Protein AF-A0A2K9P173-F1 (afdb_monomer)

Organism: NCBI:txid1981510

Secondary structure (DSSP, 8-state):
-HHHHHHHHHTTTSSPEEEEEE-GGGS-HHHHHHHHHHHHHHHHHHHH-TTEEEEEE-

Foldseek 3Di:
DVVVLVVLLVCLPDAQEEAEAEDLVVDDPVVVVVVVVVVVSVVVSCVNRVSYHYHYDD

Solvent-accessible surface area (backbon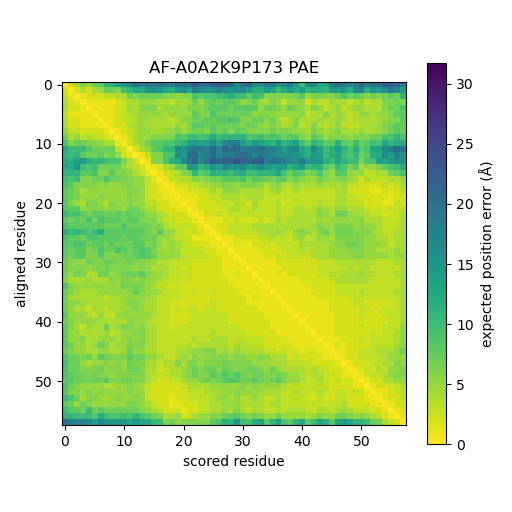e atoms only — not comparable to full-atom values): 3564 Å² total; per-residue (Å²): 112,68,72,60,51,54,55,59,59,71,48,74,82,59,78,74,41,81,48,78,46,70,56,61,90,78,44,58,66,73,56,36,63,51,46,53,61,52,50,52,53,52,55,55,44,34,74,79,39,70,55,46,42,81,45,80,47,130

Radius of gyration: 12.04 Å; Cα contacts (8 Å, |Δi|>4): 51; chains: 1; bounding box: 27×22×28 Å

Nearest PDB structures (foldseek):
  1x1y-assembly3_F  TM=7.796E-01  e=7.275E-01  Bacillus amyloliquefaciens
  1x1w-assembly3_F  TM=6.699E-01  e=7.798E-01  Bacillus amyloliquefaciens
  1x1x-assembly3_F  TM=6.702E-01  e=8.959E-01  Bacillus amyloliquefaciens

pLDDT: mean 83.61, std 7.97, range [60.78, 94.19]

InterPro domains:
  IPR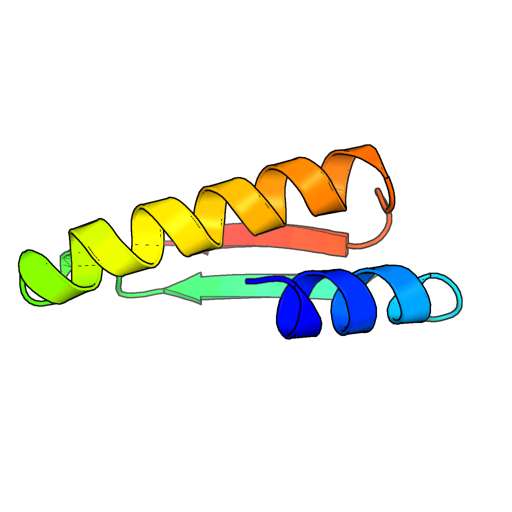035905 Barstar-like superfamily [G3DSA:3.30.370.10] (1-57)
  IPR035905 Barstar-like superfamily [SSF52038] (1-54)

Mean predicted aligned error: 5.28 Å

Structure (mmCIF, N/CA/C/O backbone):
data_AF-A0A2K9P173-F1
#
_entry.id   AF-A0A2K9P173-F1
#
loop_
_atom_site.group_PDB
_atom_site.id
_atom_site.type_symbol
_atom_site.label_atom_id
_atom_site.label_alt_id
_atom_site.label_comp_id
_atom_site.label_asym_id
_atom_site.label_entity_id
_atom_site.label_seq_id
_atom_site.pdbx_PDB_ins_code
_atom_site.Cartn_x
_atom_site.Cartn_y
_atom_site.Cartn_z
_atom_site.occupancy
_atom_site.B_iso_or_equiv
_atom_site.auth_seq_id
_atom_site.auth_comp_id
_atom_site.auth_asym_id
_atom_site.auth_atom_id
_atom_site.pdbx_PDB_model_num
ATOM 1 N N . MET A 1 1 ? -0.270 11.217 0.383 1.00 60.78 1 MET A N 1
ATOM 2 C CA . MET A 1 1 ? -0.647 10.431 -0.811 1.00 60.78 1 MET A CA 1
ATOM 3 C C . MET A 1 1 ? 0.448 10.476 -1.870 1.00 60.78 1 MET A C 1
ATOM 5 O O . MET A 1 1 ? 0.981 9.416 -2.142 1.00 60.78 1 MET A O 1
ATOM 9 N N . ASN A 1 2 ? 0.896 11.646 -2.346 1.00 73.12 2 ASN A N 1
ATOM 10 C CA . ASN A 1 2 ? 1.914 11.722 -3.417 1.00 73.12 2 ASN A CA 1
ATOM 11 C C . ASN A 1 2 ? 3.248 11.009 -3.110 1.00 73.12 2 ASN A C 1
ATOM 13 O O . ASN A 1 2 ? 3.710 10.233 -3.926 1.00 73.12 2 ASN A O 1
ATOM 17 N N . ALA A 1 3 ? 3.815 11.150 -1.906 1.00 81.69 3 ALA A N 1
ATOM 18 C CA . ALA A 1 3 ? 5.104 10.509 -1.596 1.00 81.69 3 ALA A CA 1
ATOM 19 C C . ALA A 1 3 ? 5.071 8.962 -1.582 1.00 81.69 3 ALA A C 1
ATOM 21 O O . ALA A 1 3 ? 6.090 8.326 -1.829 1.00 81.69 3 ALA A O 1
ATOM 22 N N . LEU A 1 4 ? 3.918 8.350 -1.279 1.00 80.12 4 LEU A N 1
ATOM 23 C CA . LEU A 1 4 ? 3.760 6.889 -1.315 1.00 80.12 4 LEU A CA 1
ATOM 24 C C . LEU A 1 4 ? 3.665 6.392 -2.759 1.00 80.12 4 LEU A C 1
ATOM 26 O O . LEU A 1 4 ? 4.263 5.378 -3.103 1.00 80.12 4 LEU A O 1
ATOM 30 N N . TRP A 1 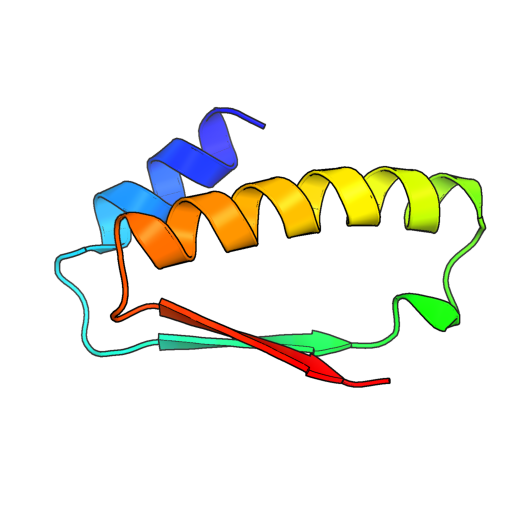5 ? 2.936 7.140 -3.587 1.00 78.06 5 TRP A N 1
ATOM 31 C CA . TRP A 1 5 ? 2.8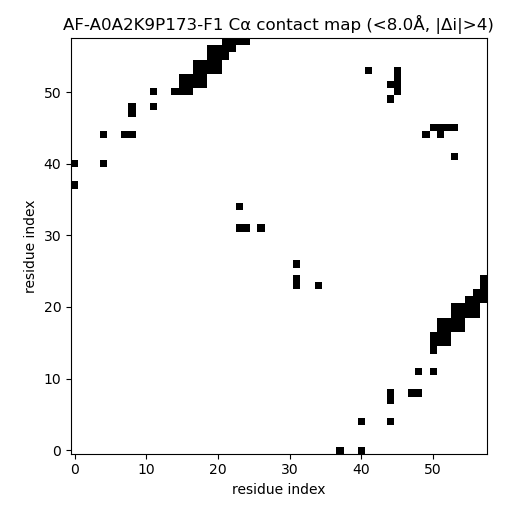54 6.914 -5.021 1.00 78.06 5 TRP A CA 1
ATOM 32 C C . TRP A 1 5 ? 4.232 6.977 -5.683 1.00 78.06 5 TRP A C 1
ATOM 34 O O . TRP A 1 5 ? 4.645 6.019 -6.332 1.00 78.06 5 TRP A O 1
ATOM 44 N N . ASP A 1 6 ? 4.963 8.069 -5.444 1.00 82.56 6 ASP A N 1
ATOM 45 C CA . ASP A 1 6 ? 6.291 8.298 -6.018 1.00 82.56 6 ASP A CA 1
ATOM 46 C C . ASP A 1 6 ? 7.254 7.159 -5.639 1.00 82.56 6 ASP A C 1
ATOM 48 O O . ASP A 1 6 ? 7.931 6.598 -6.497 1.00 82.56 6 ASP A O 1
ATOM 52 N N . LEU A 1 7 ? 7.232 6.728 -4.372 1.00 81.88 7 LEU A N 1
ATOM 53 C CA . LEU A 1 7 ? 8.066 5.627 -3.885 1.00 81.88 7 LEU A CA 1
ATOM 54 C C . LEU A 1 7 ? 7.746 4.281 -4.550 1.00 81.88 7 LEU A C 1
ATOM 56 O O . LEU A 1 7 ? 8.661 3.525 -4.875 1.00 81.88 7 LEU A O 1
ATOM 60 N N . LEU A 1 8 ? 6.465 3.954 -4.728 1.00 78.88 8 LEU A N 1
ATOM 61 C CA . LEU A 1 8 ? 6.056 2.679 -5.324 1.00 78.88 8 LEU A CA 1
ATOM 62 C C . LEU A 1 8 ? 6.315 2.646 -6.832 1.00 78.88 8 LEU A C 1
ATOM 64 O O . LEU A 1 8 ? 6.697 1.605 -7.366 1.00 78.88 8 LEU A O 1
ATOM 68 N N . ARG A 1 9 ? 6.168 3.790 -7.504 1.00 76.38 9 ARG A N 1
ATOM 69 C CA . ARG A 1 9 ? 6.452 3.934 -8.930 1.00 76.38 9 ARG A CA 1
ATOM 70 C C . ARG A 1 9 ? 7.942 3.816 -9.242 1.00 76.38 9 ARG A C 1
ATOM 72 O O . ARG A 1 9 ? 8.315 3.098 -10.168 1.00 76.38 9 ARG A O 1
ATOM 79 N N . ASP A 1 10 ? 8.796 4.448 -8.442 1.00 76.44 10 ASP A N 1
ATOM 80 C CA . ASP A 1 10 ? 10.254 4.368 -8.609 1.00 76.44 10 ASP A CA 1
ATOM 81 C C . ASP A 1 10 ? 10.804 2.957 -8.327 1.00 76.44 10 ASP A C 1
ATOM 83 O O . ASP A 1 10 ? 11.907 2.604 -8.751 1.00 76.44 10 ASP A O 1
ATOM 87 N N . TYR A 1 11 ? 10.008 2.103 -7.678 1.00 70.25 11 TYR A N 1
ATOM 88 C CA . TYR A 1 11 ? 10.332 0.703 -7.418 1.00 70.25 11 TYR A CA 1
ATOM 89 C C . TYR A 1 11 ? 10.201 -0.214 -8.653 1.00 70.25 11 TYR A C 1
ATOM 91 O O . TYR A 1 11 ? 10.505 -1.409 -8.572 1.00 70.25 11 TYR A O 1
ATOM 99 N N . ALA A 1 12 ? 9.819 0.328 -9.819 1.00 62.69 12 ALA A N 1
ATOM 100 C CA . ALA A 1 12 ? 9.597 -0.403 -11.072 1.00 62.69 12 ALA A CA 1
ATOM 101 C C . ALA A 1 12 ? 10.836 -1.139 -11.657 1.00 62.69 12 ALA A C 1
ATOM 103 O O . ALA A 1 12 ? 10.729 -1.788 -12.698 1.00 62.69 12 ALA A O 1
ATOM 104 N N . GLY A 1 13 ? 12.002 -1.091 -11.000 1.00 62.88 13 GLY A N 1
ATOM 105 C CA . GLY A 1 13 ? 13.220 -1.830 -11.373 1.00 62.88 13 GLY A CA 1
ATOM 106 C C . GLY A 1 13 ? 13.549 -3.063 -10.515 1.00 62.88 13 GLY A C 1
ATOM 107 O O . GLY A 1 13 ? 14.518 -3.764 -10.809 1.00 62.88 13 GLY A O 1
ATOM 108 N N . CYS A 1 14 ? 12.788 -3.336 -9.452 1.00 64.94 14 CYS A N 1
ATOM 109 C CA . CYS A 1 14 ? 13.013 -4.477 -8.560 1.00 64.94 14 CYS A CA 1
ATOM 110 C C . CYS A 1 14 ? 12.213 -5.727 -8.986 1.00 64.94 14 CYS A C 1
ATOM 112 O O . CYS A 1 14 ? 11.209 -5.604 -9.692 1.00 64.94 14 CYS A O 1
ATOM 114 N N . PRO A 1 15 ? 12.642 -6.941 -8.574 1.00 72.88 15 PRO A N 1
ATOM 115 C CA . PRO A 1 15 ? 11.897 -8.180 -8.819 1.00 72.88 15 PRO A CA 1
ATOM 116 C C . PRO A 1 15 ? 10.456 -8.089 -8.287 1.00 72.88 15 PRO A C 1
ATOM 118 O O . PRO A 1 15 ? 10.213 -7.281 -7.393 1.00 72.88 15 PRO A O 1
ATOM 121 N N . PRO A 1 16 ? 9.513 -8.910 -8.796 1.00 79.00 16 PRO A N 1
ATOM 122 C CA . PRO A 1 16 ? 8.110 -8.860 -8.386 1.00 79.00 16 PRO A CA 1
ATOM 123 C C . PRO A 1 16 ? 7.944 -8.873 -6.864 1.00 79.00 16 PRO A C 1
ATOM 125 O O . PRO A 1 16 ? 8.574 -9.676 -6.173 1.00 79.00 16 PRO A O 1
ATOM 128 N N . ILE A 1 17 ? 7.093 -7.984 -6.350 1.00 83.81 17 ILE A N 1
ATOM 129 C CA . ILE A 1 17 ? 6.910 -7.761 -4.911 1.00 83.81 17 ILE A CA 1
ATOM 130 C C . ILE A 1 17 ? 5.475 -8.086 -4.547 1.00 83.81 17 ILE A C 1
ATOM 132 O O . ILE A 1 17 ? 4.547 -7.597 -5.184 1.00 83.81 17 ILE A O 1
ATOM 136 N N . ALA A 1 18 ? 5.305 -8.875 -3.491 1.00 84.81 18 ALA A N 1
ATOM 137 C CA . ALA A 1 18 ? 4.012 -9.107 -2.870 1.00 84.81 18 ALA A CA 1
ATOM 138 C C . ALA A 1 18 ? 3.918 -8.298 -1.571 1.00 84.81 18 ALA A C 1
ATOM 140 O O . ALA A 1 18 ? 4.718 -8.487 -0.651 1.00 84.81 18 ALA A O 1
ATOM 141 N N . VAL A 1 19 ? 2.936 -7.405 -1.493 1.00 85.88 19 VAL A N 1
ATOM 142 C CA . VAL A 1 19 ? 2.615 -6.601 -0.313 1.00 85.88 19 VAL A CA 1
ATOM 143 C C . VAL A 1 19 ? 1.360 -7.180 0.327 1.00 85.88 19 VAL A C 1
ATOM 145 O O . VAL A 1 19 ? 0.285 -7.156 -0.266 1.00 85.88 19 VAL A O 1
ATOM 148 N N . LYS A 1 20 ? 1.495 -7.695 1.550 1.00 90.38 20 LYS A N 1
ATOM 149 C CA . LYS A 1 20 ? 0.376 -8.239 2.328 1.00 90.38 20 LYS A CA 1
ATOM 150 C C . LYS A 1 20 ? -0.121 -7.201 3.319 1.00 90.38 20 LYS A C 1
ATOM 152 O O . LYS A 1 20 ? 0.668 -6.673 4.101 1.00 90.38 20 LYS A O 1
ATOM 157 N N . ILE A 1 21 ? -1.419 -6.930 3.294 1.00 89.25 21 ILE A N 1
ATOM 158 C CA . ILE A 1 21 ? -2.072 -5.940 4.147 1.00 89.25 21 ILE A CA 1
ATOM 159 C C . ILE A 1 21 ? -3.065 -6.678 5.040 1.00 89.25 21 ILE A C 1
ATOM 161 O O . ILE A 1 21 ? -3.96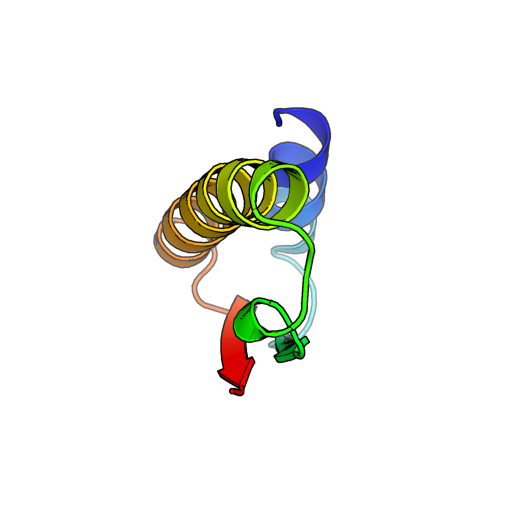4 -7.345 4.540 1.00 89.25 21 ILE A O 1
ATOM 165 N N . THR A 1 22 ? -2.895 -6.573 6.357 1.00 91.19 22 THR A N 1
ATOM 166 C CA . THR A 1 22 ? -3.671 -7.338 7.345 1.00 91.19 22 THR A CA 1
ATOM 167 C C . THR A 1 22 ? -4.311 -6.432 8.388 1.00 91.19 22 THR A C 1
ATOM 169 O O . THR A 1 22 ? -3.727 -5.412 8.757 1.00 91.19 22 THR A O 1
ATOM 172 N N . GLY A 1 23 ? -5.452 -6.845 8.943 1.00 89.19 23 GLY A N 1
ATOM 173 C CA . GLY A 1 23 ? -6.020 -6.238 10.154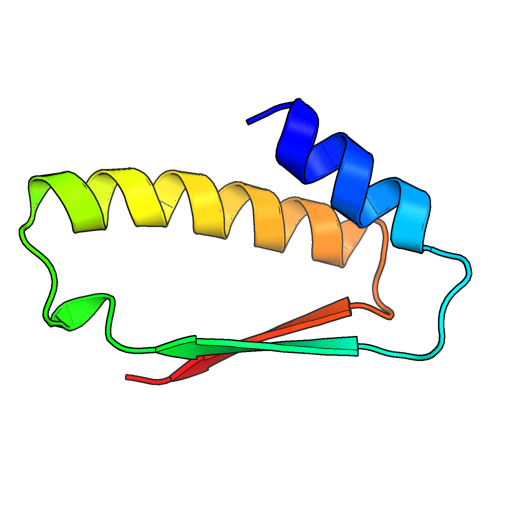 1.00 89.19 23 GLY A CA 1
ATOM 174 C C . GLY A 1 23 ? -6.809 -4.944 9.942 1.00 89.19 23 GLY A C 1
ATOM 175 O O . GLY A 1 23 ? -7.184 -4.318 10.933 1.00 89.19 23 GLY A O 1
ATOM 176 N N . ILE A 1 24 ? -7.105 -4.562 8.693 1.00 88.19 24 ILE A N 1
ATOM 177 C CA . ILE A 1 24 ? -7.905 -3.366 8.365 1.00 88.19 24 ILE A CA 1
ATOM 178 C C . ILE A 1 24 ? -9.258 -3.404 9.090 1.00 88.19 24 ILE A C 1
ATOM 180 O O . ILE A 1 24 ? -9.636 -2.437 9.744 1.00 88.19 24 ILE A O 1
ATOM 184 N N . GLU A 1 25 ? -9.946 -4.547 9.069 1.00 85.81 25 GLU A N 1
ATOM 185 C CA . GLU A 1 25 ? -11.281 -4.706 9.667 1.00 85.81 25 GLU A CA 1
ATOM 186 C C . GLU A 1 25 ? -11.299 -4.524 11.192 1.00 85.81 25 GLU A C 1
ATOM 188 O O . GLU A 1 25 ? -12.318 -4.152 11.773 1.00 85.81 25 GLU A O 1
ATOM 193 N N . THR A 1 26 ? -10.159 -4.753 11.848 1.00 90.00 26 THR A N 1
ATOM 194 C CA . THR A 1 26 ? -10.020 -4.613 13.306 1.00 90.00 26 THR A CA 1
ATOM 195 C C . THR A 1 26 ? -9.662 -3.193 13.746 1.00 90.00 26 THR A C 1
ATOM 197 O O . THR A 1 26 ? -9.664 -2.902 14.943 1.00 90.00 26 THR A O 1
ATOM 200 N N . MET A 1 27 ? -9.355 -2.295 12.802 1.00 89.94 27 MET A N 1
ATOM 201 C CA . MET A 1 27 ? -8.978 -0.920 13.118 1.00 89.94 27 MET A CA 1
ATOM 202 C C . MET A 1 27 ? -10.190 -0.074 13.545 1.00 89.94 27 MET A C 1
ATOM 204 O O . MET A 1 27 ? -11.317 -0.338 13.130 1.00 89.94 27 MET A O 1
ATOM 208 N N . PRO A 1 28 ? -9.981 0.992 14.334 1.00 94.19 28 PRO A N 1
ATOM 209 C CA . PRO A 1 28 ? -10.962 2.059 14.523 1.00 94.19 28 PRO A CA 1
ATOM 210 C C . PRO A 1 28 ? -11.497 2.615 13.192 1.00 94.19 28 PRO A C 1
ATOM 212 O O . PRO A 1 28 ? -10.752 2.738 12.221 1.00 94.19 28 PRO A O 1
ATOM 215 N N . LYS A 1 29 ? -12.787 2.976 13.137 1.00 90.75 29 LYS A N 1
ATOM 216 C CA . LYS A 1 29 ? -13.469 3.401 11.893 1.00 90.75 29 LYS A CA 1
ATOM 217 C C . LYS A 1 29 ? -12.816 4.598 11.196 1.00 90.75 29 LYS A C 1
ATOM 219 O O . LYS A 1 29 ? -12.829 4.684 9.975 1.00 90.75 29 LYS A O 1
ATOM 224 N N . ASP A 1 30 ? -12.267 5.533 11.95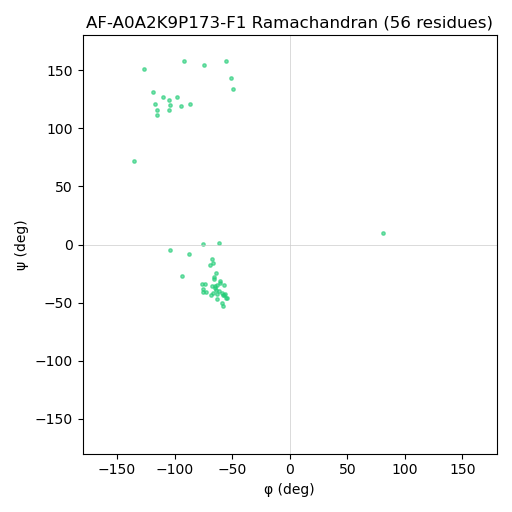8 1.00 90.88 30 ASP A N 1
ATOM 225 C CA . ASP A 1 30 ? -11.529 6.686 11.440 1.00 90.88 30 ASP A CA 1
ATOM 226 C C . ASP A 1 30 ? -10.245 6.268 10.709 1.00 90.88 30 ASP A C 1
ATOM 228 O O . ASP A 1 30 ? -9.929 6.824 9.657 1.00 90.88 30 ASP A O 1
ATOM 232 N N . LEU A 1 31 ? -9.560 5.240 11.216 1.00 91.06 31 LEU A N 1
ATOM 233 C CA . LEU A 1 31 ? -8.391 4.647 10.571 1.00 91.06 31 LEU A CA 1
ATOM 234 C C . LEU A 1 31 ? -8.772 3.748 9.390 1.00 91.06 31 LEU A C 1
ATOM 236 O O . LEU A 1 31 ? -8.057 3.763 8.393 1.00 91.06 31 LEU A O 1
ATOM 240 N N . GLN A 1 32 ? -9.909 3.045 9.444 1.00 91.38 32 GLN A N 1
ATOM 241 C CA . GLN A 1 32 ? -10.446 2.305 8.290 1.00 91.38 32 GLN A CA 1
ATOM 242 C C . GLN A 1 32 ? -10.704 3.246 7.105 1.00 91.38 32 GLN A C 1
ATOM 244 O O . GLN A 1 32 ? -10.154 3.039 6.029 1.00 91.38 32 GLN A O 1
ATOM 249 N N . ASN A 1 33 ? -11.411 4.357 7.338 1.00 91.12 33 ASN A N 1
ATOM 250 C CA . ASN A 1 33 ? -11.681 5.363 6.303 1.00 91.12 33 ASN A CA 1
ATOM 251 C C . ASN A 1 33 ? -10.396 5.981 5.720 1.00 91.12 33 ASN A C 1
ATOM 253 O O . ASN A 1 33 ? -10.369 6.433 4.574 1.00 91.12 33 ASN A O 1
ATOM 257 N N . TYR A 1 34 ? -9.336 6.084 6.527 1.00 90.56 34 TYR A N 1
ATOM 258 C CA . TYR A 1 34 ? -8.031 6.518 6.039 1.00 90.56 34 TYR A CA 1
ATOM 259 C C . TYR A 1 34 ? -7.357 5.426 5.201 1.00 90.56 34 TYR A C 1
ATOM 261 O O . TYR A 1 34 ? -6.789 5.735 4.155 1.00 90.56 34 TYR A O 1
ATOM 269 N N . MET A 1 35 ? -7.449 4.164 5.626 1.00 90.31 35 MET A N 1
ATOM 270 C CA . MET A 1 35 ? -6.918 3.021 4.887 1.00 90.31 35 MET A CA 1
ATOM 271 C C . MET A 1 35 ? -7.596 2.825 3.536 1.00 90.31 35 MET A C 1
ATOM 273 O O . MET A 1 35 ? -6.891 2.510 2.584 1.00 90.31 35 MET A O 1
ATOM 277 N N . ASP A 1 36 ? -8.891 3.105 3.402 1.00 89.81 36 ASP A N 1
ATOM 278 C CA . ASP A 1 36 ? -9.582 3.054 2.106 1.00 89.81 36 ASP A CA 1
ATOM 279 C C . ASP A 1 36 ? -8.902 3.960 1.066 1.00 89.81 36 ASP A C 1
ATOM 281 O O . ASP A 1 36 ? -8.611 3.532 -0.049 1.00 89.81 36 ASP A O 1
ATOM 285 N N . LYS A 1 37 ? -8.508 5.178 1.464 1.00 90.31 37 LYS A N 1
ATOM 286 C CA . LYS A 1 37 ? -7.759 6.109 0.596 1.00 90.31 37 LYS A CA 1
ATOM 287 C C . LYS A 1 37 ? -6.361 5.604 0.247 1.00 90.31 37 LYS A C 1
ATOM 289 O O . LYS A 1 37 ? -5.808 5.971 -0.783 1.00 90.31 37 LYS A O 1
ATOM 294 N N . VAL A 1 38 ? -5.746 4.816 1.127 1.00 89.56 38 VAL A N 1
ATOM 295 C CA . VAL A 1 38 ? -4.436 4.199 0.875 1.00 89.56 38 VAL A CA 1
ATOM 296 C C . VAL A 1 38 ? -4.581 3.019 -0.088 1.00 89.56 38 VAL A C 1
ATOM 298 O O . VAL A 1 38 ? -3.745 2.859 -0.974 1.00 89.56 38 VAL A O 1
ATOM 301 N N . LEU A 1 39 ? -5.651 2.230 0.038 1.00 89.56 39 LEU A N 1
ATOM 302 C CA . LEU A 1 39 ? -5.962 1.134 -0.880 1.00 89.56 39 LEU A CA 1
ATOM 303 C C . LEU A 1 39 ? -6.252 1.642 -2.298 1.00 89.56 39 LEU A C 1
ATOM 305 O O . LEU A 1 39 ? -5.777 1.030 -3.249 1.00 89.56 39 LEU A O 1
ATOM 309 N N . GLU A 1 40 ? -6.947 2.775 -2.448 1.00 89.88 40 GLU A N 1
ATOM 310 C CA . GLU A 1 40 ? -7.132 3.438 -3.753 1.00 89.88 40 GLU A CA 1
ATOM 311 C C . GLU A 1 40 ? -5.785 3.724 -4.437 1.00 89.88 40 GLU A C 1
ATOM 313 O O . GLU A 1 40 ? -5.589 3.361 -5.594 1.00 89.88 40 GLU A O 1
ATOM 318 N N . VAL A 1 41 ? -4.808 4.260 -3.695 1.00 88.62 41 VAL A N 1
ATOM 319 C CA . VAL A 1 41 ? -3.452 4.499 -4.220 1.00 88.62 41 VAL A CA 1
ATOM 320 C C . VAL A 1 41 ? -2.786 3.190 -4.657 1.00 88.62 41 VAL A C 1
ATOM 322 O O . VAL A 1 41 ? -2.119 3.158 -5.684 1.00 88.62 41 VAL A O 1
ATOM 325 N N . PHE A 1 42 ? -2.957 2.093 -3.917 1.00 88.06 42 PHE A N 1
ATOM 326 C CA . PHE A 1 42 ? -2.395 0.796 -4.313 1.00 88.06 42 PHE A CA 1
ATOM 327 C C . PHE A 1 42 ? -3.040 0.221 -5.579 1.00 88.06 42 PHE A C 1
ATOM 329 O O . PHE A 1 42 ? -2.336 -0.383 -6.390 1.00 88.06 42 PHE A O 1
ATOM 336 N N . ILE A 1 43 ? -4.346 0.432 -5.774 1.00 86.94 43 ILE A N 1
ATOM 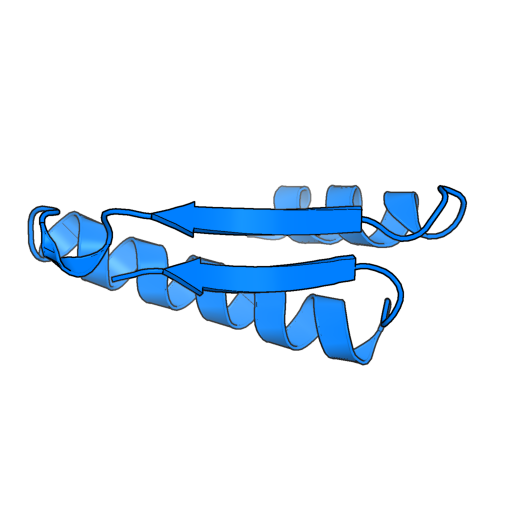337 C CA . ILE A 1 43 ? -5.055 0.048 -7.004 1.00 86.94 43 ILE A CA 1
ATOM 338 C C . ILE A 1 43 ? -4.489 0.818 -8.195 1.00 86.94 43 ILE A C 1
ATOM 340 O O . ILE A 1 43 ? -4.155 0.207 -9.212 1.00 86.94 43 ILE A O 1
ATOM 344 N N . ASP A 1 44 ? -4.317 2.130 -8.044 1.00 87.56 44 ASP A N 1
ATOM 345 C CA . ASP A 1 44 ? -3.715 2.963 -9.079 1.00 87.56 44 ASP A CA 1
ATOM 346 C C . ASP A 1 44 ? -2.289 2.460 -9.404 1.00 87.56 44 ASP A C 1
ATOM 348 O O . ASP A 1 44 ? -1.929 2.331 -10.577 1.00 87.56 44 ASP A O 1
ATOM 352 N N . VAL A 1 45 ? -1.492 2.078 -8.386 1.00 85.00 45 VAL A N 1
ATOM 353 C CA . VAL A 1 45 ? -0.086 1.654 -8.566 1.00 85.00 45 VAL A CA 1
ATOM 354 C C . VAL A 1 45 ? -0.055 0.360 -9.347 1.00 85.00 45 VAL A C 1
ATOM 356 O O . VAL A 1 45 ? 0.776 0.203 -10.234 1.00 85.00 45 VAL A O 1
ATOM 359 N N . HIS A 1 46 ? -0.957 -0.569 -9.035 1.00 84.19 46 HIS A N 1
ATOM 360 C CA . HIS A 1 46 ? -1.039 -1.844 -9.731 1.00 84.19 46 HIS A CA 1
ATOM 361 C C . HIS A 1 46 ? -1.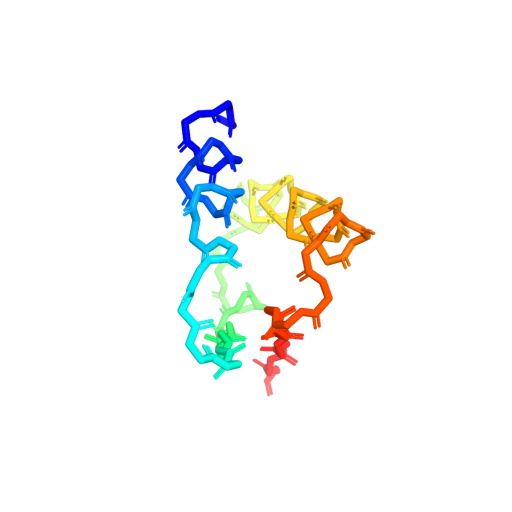323 -1.666 -11.233 1.00 84.19 46 HIS A C 1
ATOM 363 O O . HIS A 1 46 ? -0.804 -2.431 -12.046 1.00 84.19 46 HIS A O 1
ATOM 369 N N . GLY A 1 47 ? -2.085 -0.632 -11.613 1.00 82.94 47 GLY A N 1
ATOM 370 C CA . GLY A 1 47 ? -2.331 -0.281 -13.013 1.00 82.94 47 GLY A CA 1
ATOM 371 C C . GLY A 1 47 ? -1.077 0.173 -13.771 1.00 82.94 47 GLY A C 1
ATOM 372 O O . GLY A 1 47 ? -0.933 -0.142 -14.952 1.00 82.94 47 GLY A O 1
ATOM 373 N N . GLU A 1 48 ? -0.156 0.878 -13.107 1.00 84.12 48 GLU A N 1
ATOM 374 C CA . GLU A 1 48 ? 1.089 1.373 -13.720 1.00 84.12 48 GLU A CA 1
ATOM 375 C C . GLU A 1 48 ? 2.291 0.431 -13.531 1.00 84.12 48 GLU A C 1
ATOM 377 O O . GLU A 1 48 ? 3.213 0.423 -14.348 1.00 84.12 48 GLU A O 1
ATOM 382 N N . VAL A 1 49 ? 2.290 -0.365 -12.461 1.00 83.62 49 VAL A N 1
ATOM 383 C CA . VAL A 1 49 ? 3.418 -1.178 -11.992 1.00 83.62 49 VAL A CA 1
ATOM 384 C C . VAL A 1 49 ? 2.914 -2.587 -11.624 1.00 83.62 49 VAL A C 1
ATOM 386 O O . VAL A 1 49 ? 2.867 -2.960 -10.447 1.00 83.62 49 VAL A O 1
ATOM 389 N N . PRO A 1 50 ? 2.547 -3.420 -12.619 1.00 80.75 50 PRO A N 1
ATOM 390 C CA . PRO A 1 50 ? 1.889 -4.712 -12.390 1.00 80.75 50 PRO A CA 1
ATOM 391 C C . PRO A 1 50 ? 2.784 -5.751 -11.700 1.00 80.75 50 PRO A C 1
ATOM 393 O O . PRO A 1 50 ? 2.302 -6.781 -11.238 1.00 80.75 50 PRO A O 1
ATOM 396 N N . GLN A 1 51 ? 4.095 -5.510 -11.603 1.00 83.62 51 GLN A N 1
ATOM 397 C CA . GLN A 1 51 ? 5.000 -6.364 -10.827 1.00 83.62 51 GLN A CA 1
ATOM 398 C C . GLN A 1 51 ? 4.769 -6.276 -9.308 1.00 83.62 51 GLN A C 1
ATOM 400 O O . GLN A 1 51 ? 5.215 -7.167 -8.581 1.00 83.62 51 GLN A O 1
ATOM 405 N N . ILE A 1 52 ? 4.081 -5.235 -8.823 1.00 84.94 52 ILE A N 1
ATOM 406 C CA . ILE A 1 52 ? 3.696 -5.094 -7.418 1.00 84.94 52 ILE A CA 1
ATOM 407 C C . ILE A 1 52 ? 2.280 -5.651 -7.250 1.00 84.94 52 ILE A C 1
ATOM 409 O O . ILE A 1 52 ? 1.322 -5.177 -7.864 1.00 84.94 52 ILE A O 1
ATOM 413 N N . HIS A 1 53 ? 2.158 -6.675 -6.411 1.00 86.38 53 HIS A N 1
ATOM 414 C CA . HIS A 1 53 ? 0.903 -7.347 -6.094 1.00 86.38 53 HIS A CA 1
ATOM 415 C C . HIS A 1 53 ? 0.501 -7.018 -4.662 1.00 86.38 53 HIS A C 1
ATOM 417 O O . HIS A 1 53 ? 1.283 -7.225 -3.734 1.00 86.38 53 HIS A O 1
ATOM 423 N N . PHE A 1 54 ? -0.721 -6.528 -4.481 1.00 87.62 54 PHE A N 1
ATOM 424 C CA . PHE A 1 54 ? -1.279 -6.225 -3.168 1.00 87.62 54 PHE A CA 1
ATOM 425 C C . PHE A 1 54 ? -2.302 -7.296 -2.788 1.00 87.62 54 PHE A C 1
ATOM 427 O O . PHE A 1 54 ? -3.257 -7.539 -3.522 1.00 87.62 54 PHE A O 1
ATOM 434 N N . GLU A 1 55 ? -2.109 -7.929 -1.634 1.00 89.38 55 GLU A N 1
ATOM 435 C CA . GLU A 1 55 ? -3.018 -8.925 -1.068 1.00 89.38 55 GLU A CA 1
ATOM 436 C C . GLU A 1 55 ? -3.598 -8.383 0.240 1.00 89.38 55 GLU A C 1
ATOM 438 O O . GLU A 1 55 ? -2.880 -8.233 1.232 1.00 89.38 55 GLU A O 1
ATOM 443 N N . VAL A 1 56 ? -4.898 -8.088 0.249 1.00 85.56 56 VAL A N 1
ATOM 444 C CA . VAL A 1 56 ? -5.623 -7.755 1.480 1.00 85.56 56 VAL A CA 1
ATOM 445 C C . VAL A 1 56 ? -6.093 -9.056 2.118 1.00 85.56 56 VAL A C 1
ATOM 447 O O . VAL A 1 56 ? -6.807 -9.837 1.492 1.00 85.56 56 VAL A O 1
ATOM 450 N N . ILE A 1 57 ? -5.661 -9.295 3.352 1.00 81.75 57 ILE A N 1
ATOM 451 C CA . ILE A 1 57 ? -5.994 -10.487 4.127 1.00 81.75 57 ILE A CA 1
ATOM 452 C C . ILE A 1 57 ? -6.806 -10.034 5.341 1.00 81.75 57 ILE A C 1
ATOM 454 O O . ILE A 1 57 ? -6.299 -9.298 6.198 1.00 81.75 57 ILE A O 1
ATOM 458 N N . SER A 1 58 ? -8.058 -10.481 5.378 1.00 68.12 58 SER A N 1
ATOM 459 C CA . SER A 1 58 ? -8.977 -10.315 6.505 1.00 68.12 58 SER A CA 1
ATOM 460 C C . SER A 1 58 ? -8.737 -11.368 7.580 1.00 68.12 58 SER A C 1
ATOM 462 O O . SER A 1 58 ? -8.587 -12.559 7.217 1.00 68.12 58 SER A O 1
#

Sequence (58 aa):
MNALWDLLRDYAGCPPIAVKITGIETMPKDLQNYMDKVLEVFIDVHGEVPQIHFEVIS